Protein AF-A0A2Z6USP4-F1 (afdb_monomer)

Secondary structure (DSSP, 8-state):
------HHHHHHHHHHHHHTS---S-GGG-SS-HHHHHHHHHHHHHTT--SHHHHHHHHHHH--

Foldseek 3Di:
DDPPDDPVVVVVVLLVVLLPDDDPDDPVPPPDDRSVVVVLVVVQVVVPQPDDVSSVVSCVVPPD

Organism: NCBI:txid1979544

Mean predicted aligned error: 6.11 Å

pLDDT: mean 87.0, std 11.95, range [41.09, 96.69]

Radius of gyration: 14.18 Å; Cα contacts (8 Å, |Δi|>4): 27; chains: 1; bounding box: 47×28×24 Å

Sequence (64 aa):
MISDRQPFKYMLSLIEKLKQVKDFRKDKGKRHPLWIVLVVIILGTMLGYSGYRKLGEFAKNNLP

InterPro domains:
  IPR032806 H repeat-associated protein, N-terminal [PF13808] (16-62)

Structure (mmCIF, N/CA/C/O backbone):
data_AF-A0A2Z6USP4-F1
#
_entry.id   AF-A0A2Z6USP4-F1
#
loop_
_atom_site.group_PDB
_atom_site.id
_atom_site.type_symbol
_atom_site.label_atom_id
_atom_site.label_alt_id
_atom_site.label_comp_id
_atom_site.label_asym_id
_atom_site.label_entity_id
_atom_site.label_seq_id
_atom_site.pdbx_PDB_ins_code
_atom_site.Cartn_x
_atom_site.Cartn_y
_atom_site.Cartn_z
_atom_site.occupancy
_atom_site.B_iso_or_equiv
_atom_site.auth_seq_id
_atom_site.auth_comp_id
_atom_site.auth_asym_id
_atom_site.auth_atom_id
_atom_site.pdbx_PDB_model_num
ATOM 1 N N . MET A 1 1 ? 29.641 17.395 -0.157 1.00 41.09 1 MET A N 1
ATOM 2 C CA . MET A 1 1 ? 28.888 17.059 1.070 1.00 41.09 1 MET A CA 1
ATOM 3 C C . MET A 1 1 ? 27.689 16.232 0.646 1.00 41.09 1 MET A C 1
ATOM 5 O O . MET A 1 1 ? 26.646 16.768 0.303 1.00 41.09 1 MET A O 1
ATOM 9 N N . ILE A 1 2 ? 27.909 14.929 0.503 1.00 50.66 2 ILE A N 1
ATOM 10 C CA . ILE A 1 2 ? 26.915 13.996 -0.012 1.00 50.66 2 ILE A CA 1
ATOM 11 C C . ILE A 1 2 ? 26.070 13.581 1.191 1.00 50.66 2 ILE A C 1
ATOM 13 O O . ILE A 1 2 ? 26.499 12.776 2.012 1.00 50.66 2 ILE A O 1
ATOM 17 N N . SER A 1 3 ? 24.892 14.193 1.334 1.00 55.50 3 SER A N 1
ATOM 18 C CA . SER A 1 3 ? 23.839 13.742 2.251 1.00 55.50 3 SER A CA 1
ATOM 19 C C . SER A 1 3 ? 23.183 12.475 1.685 1.00 55.50 3 SER A C 1
ATOM 21 O O . SER A 1 3 ? 21.968 12.374 1.546 1.00 55.50 3 SER A O 1
ATOM 23 N N . ASP A 1 4 ? 24.013 11.502 1.314 1.00 66.88 4 ASP A N 1
ATOM 24 C CA . ASP A 1 4 ? 23.555 10.145 1.115 1.00 66.88 4 ASP A CA 1
ATOM 25 C C . ASP A 1 4 ? 23.179 9.597 2.483 1.00 66.88 4 ASP A C 1
ATOM 27 O O . ASP A 1 4 ? 23.893 9.766 3.472 1.00 66.88 4 ASP A O 1
ATOM 31 N N . ARG A 1 5 ? 22.073 8.857 2.486 1.00 62.22 5 ARG A N 1
ATOM 32 C CA . ARG A 1 5 ? 21.513 8.094 3.606 1.00 62.22 5 ARG A CA 1
ATOM 33 C C . ARG A 1 5 ? 20.647 8.903 4.562 1.00 62.22 5 ARG A C 1
ATOM 35 O O . ARG A 1 5 ? 21.046 9.182 5.682 1.00 62.22 5 ARG A O 1
ATOM 42 N N . GLN A 1 6 ? 19.392 9.108 4.167 1.00 63.50 6 GLN A N 1
ATOM 43 C CA . GLN A 1 6 ? 18.265 8.480 4.875 1.00 63.50 6 GLN A CA 1
ATOM 44 C C . GLN A 1 6 ? 17.035 8.366 3.933 1.00 63.50 6 GLN A C 1
ATOM 46 O O . GLN A 1 6 ? 15.999 8.974 4.208 1.00 63.50 6 GLN A O 1
ATOM 51 N N . PRO A 1 7 ? 17.079 7.598 2.825 1.00 63.41 7 PRO A N 1
ATOM 52 C CA . PRO A 1 7 ? 15.869 7.335 2.027 1.00 63.41 7 PRO A CA 1
ATOM 53 C C . PRO A 1 7 ? 14.735 6.759 2.898 1.00 63.41 7 PRO A C 1
ATOM 55 O O . PRO A 1 7 ? 13.568 7.109 2.732 1.00 63.41 7 PRO A O 1
ATOM 58 N N . PHE A 1 8 ? 15.097 5.983 3.923 1.00 73.94 8 PHE A N 1
ATOM 59 C CA . PHE A 1 8 ? 14.193 5.500 4.965 1.00 73.94 8 PHE A CA 1
ATOM 60 C C . PHE A 1 8 ? 13.484 6.615 5.742 1.00 73.94 8 PHE A C 1
ATOM 62 O O . PHE A 1 8 ? 12.294 6.488 6.007 1.00 73.94 8 PHE A O 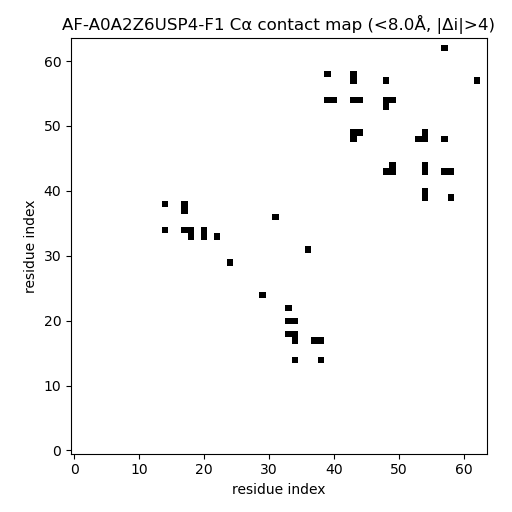1
ATOM 69 N N . LYS A 1 9 ? 14.149 7.737 6.049 1.00 79.31 9 LYS A N 1
ATOM 70 C CA . LYS A 1 9 ? 13.524 8.877 6.743 1.00 79.31 9 LYS A CA 1
ATOM 71 C C . LYS A 1 9 ? 12.414 9.505 5.902 1.00 79.31 9 LYS A C 1
ATOM 73 O O . LYS A 1 9 ? 11.341 9.790 6.425 1.00 79.31 9 LYS A O 1
ATOM 78 N N . TYR A 1 10 ? 12.646 9.685 4.603 1.00 82.12 10 TYR A N 1
ATOM 79 C CA . TYR A 1 10 ? 11.629 10.232 3.701 1.00 82.12 10 TYR A CA 1
ATOM 80 C C . TYR A 1 10 ? 10.479 9.249 3.466 1.00 82.12 10 TYR A C 1
ATOM 82 O O . TYR A 1 10 ? 9.322 9.662 3.473 1.00 82.12 10 TYR A O 1
ATOM 90 N N . MET A 1 11 ? 10.771 7.949 3.338 1.00 81.44 11 MET A N 1
ATOM 91 C CA . MET A 1 11 ? 9.735 6.915 3.237 1.00 81.44 11 MET A CA 1
ATOM 92 C C . MET A 1 11 ? 8.848 6.860 4.486 1.00 81.44 11 MET A C 1
ATOM 94 O O . MET A 1 11 ? 7.624 6.828 4.364 1.00 81.44 11 MET A O 1
ATOM 98 N N . LEU A 1 12 ? 9.442 6.901 5.682 1.00 85.69 12 LEU A N 1
ATOM 99 C CA . LEU A 1 12 ? 8.691 6.935 6.939 1.00 85.69 12 LEU A CA 1
ATOM 100 C C . LEU A 1 12 ? 7.826 8.196 7.033 1.00 85.69 12 LEU A C 1
ATOM 102 O O . LEU A 1 12 ? 6.638 8.092 7.328 1.00 85.69 12 LEU A O 1
ATOM 106 N N . SER A 1 13 ? 8.380 9.358 6.675 1.00 91.00 13 SER A N 1
ATOM 107 C CA . SER A 1 13 ? 7.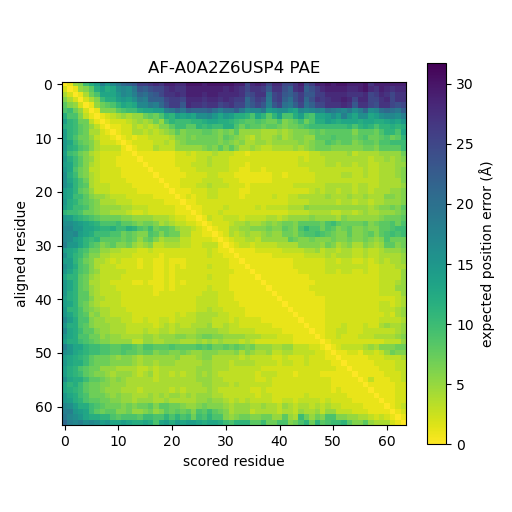630 10.617 6.639 1.00 91.00 13 SER A CA 1
ATOM 108 C C . SER A 1 13 ? 6.447 10.564 5.666 1.00 91.00 13 SER A C 1
ATOM 110 O O . SER A 1 13 ? 5.349 11.008 6.000 1.00 91.00 13 SER A O 1
ATOM 112 N N . LEU A 1 14 ? 6.622 9.966 4.483 1.00 91.44 14 LEU A N 1
ATOM 113 C CA . LEU A 1 14 ? 5.532 9.782 3.526 1.00 91.44 14 LEU A CA 1
ATOM 114 C C . LEU A 1 14 ? 4.428 8.888 4.103 1.00 91.44 14 LEU A C 1
ATOM 116 O O . LEU A 1 14 ? 3.255 9.249 4.042 1.00 91.44 14 LEU A O 1
ATOM 120 N N . ILE A 1 15 ? 4.785 7.748 4.700 1.00 93.94 15 ILE A N 1
ATOM 121 C CA . ILE A 1 15 ? 3.812 6.836 5.318 1.00 93.94 15 ILE A CA 1
ATOM 122 C C . ILE A 1 15 ? 3.047 7.539 6.446 1.00 93.94 15 ILE A C 1
ATOM 124 O O . ILE A 1 15 ? 1.828 7.394 6.539 1.00 93.94 15 ILE A O 1
ATOM 128 N N . GLU A 1 16 ? 3.725 8.323 7.284 1.00 95.50 16 GLU A N 1
ATOM 129 C CA . GLU A 1 16 ? 3.088 9.115 8.342 1.00 95.50 16 GLU A CA 1
ATOM 130 C C . GLU A 1 16 ? 2.070 10.107 7.778 1.00 95.50 16 GLU A C 1
ATOM 132 O O . GLU A 1 16 ? 0.953 10.197 8.288 1.00 95.50 16 GLU A O 1
ATOM 137 N N . LYS A 1 17 ? 2.410 10.804 6.688 1.00 95.25 17 LYS A N 1
ATOM 138 C CA . LYS A 1 17 ? 1.476 11.708 6.005 1.00 95.25 17 LYS A CA 1
ATOM 139 C C . LYS A 1 17 ? 0.290 10.958 5.405 1.00 95.25 17 LYS A C 1
ATOM 141 O O . LYS A 1 17 ? -0.843 11.404 5.554 1.00 95.25 17 LYS A O 1
ATOM 146 N N . LEU A 1 18 ? 0.512 9.794 4.796 1.00 96.12 18 LEU A N 1
ATOM 147 C CA . LEU A 1 18 ? -0.568 8.974 4.235 1.00 96.12 18 LEU A CA 1
ATOM 148 C C . LEU A 1 18 ? -1.511 8.428 5.316 1.00 96.12 18 LEU A C 1
ATOM 150 O O . LEU A 1 18 ? -2.712 8.330 5.079 1.00 96.12 18 LEU A O 1
ATOM 154 N N . LYS A 1 19 ? -1.004 8.119 6.516 1.00 96.00 19 LYS A N 1
ATOM 155 C CA . LYS A 1 19 ? -1.830 7.711 7.667 1.00 96.00 19 LYS A CA 1
ATOM 156 C C . LYS A 1 19 ? -2.754 8.824 8.176 1.00 96.00 19 LYS A C 1
ATOM 158 O O . LYS A 1 19 ? -3.777 8.511 8.775 1.00 96.00 19 LYS A O 1
ATOM 163 N N . GLN A 1 20 ? -2.424 10.096 7.935 1.00 96.69 20 GLN A N 1
ATOM 164 C CA . GLN A 1 20 ? -3.267 11.245 8.300 1.00 96.69 20 GLN A CA 1
ATOM 165 C C . GLN A 1 20 ? -4.429 11.465 7.316 1.00 96.69 20 GLN A C 1
ATOM 167 O O . GLN A 1 20 ? -5.346 12.233 7.608 1.00 96.69 20 GLN A O 1
ATOM 172 N N . VAL A 1 21 ? -4.418 10.799 6.155 1.00 95.94 21 VAL A N 1
ATOM 173 C CA . VAL A 1 21 ? -5.485 10.918 5.156 1.00 95.94 21 VAL A CA 1
ATOM 174 C C . VAL A 1 21 ? -6.752 10.236 5.669 1.00 95.94 21 VAL A C 1
ATOM 176 O O . VAL A 1 21 ? -6.774 9.031 5.928 1.00 95.94 21 VAL A O 1
ATOM 179 N N . LYS A 1 22 ? -7.835 11.011 5.781 1.00 95.38 22 LYS A N 1
ATOM 180 C CA . LYS A 1 22 ? -9.151 10.510 6.193 1.00 95.38 22 LYS A CA 1
ATOM 181 C C . LYS A 1 22 ? -9.671 9.462 5.204 1.00 95.38 22 LYS A C 1
ATOM 183 O O . LYS A 1 22 ? -9.733 9.708 4.001 1.00 95.38 22 LYS A O 1
ATOM 188 N N . ASP A 1 23 ? -10.103 8.313 5.724 1.00 95.00 23 ASP A N 1
ATOM 189 C CA . ASP A 1 23 ? -10.710 7.249 4.922 1.00 95.00 23 ASP A CA 1
ATOM 190 C C . ASP A 1 23 ? -12.221 7.455 4.770 1.00 95.00 23 ASP A C 1
ATOM 192 O O . ASP A 1 23 ? -12.990 7.264 5.712 1.00 95.00 23 ASP A O 1
ATOM 196 N N . PHE A 1 24 ? -12.645 7.848 3.567 1.00 93.81 24 PHE A N 1
ATOM 197 C CA . PHE A 1 24 ? -14.050 8.082 3.218 1.00 93.81 24 PHE A CA 1
ATOM 198 C C . PHE A 1 24 ? -14.771 6.830 2.699 1.00 93.81 24 PHE A C 1
ATOM 200 O O . PHE A 1 24 ? -15.946 6.898 2.330 1.00 93.81 24 PHE A O 1
ATOM 207 N N . ARG A 1 25 ? -14.092 5.677 2.626 1.00 93.88 25 ARG A N 1
ATOM 208 C CA . ARG A 1 25 ? -14.718 4.438 2.153 1.00 93.88 25 ARG A CA 1
ATOM 209 C C . ARG A 1 25 ? -15.756 3.957 3.167 1.00 93.88 25 ARG A C 1
ATOM 211 O O . ARG A 1 25 ? -15.579 4.085 4.376 1.00 93.88 25 ARG A O 1
ATOM 218 N N . L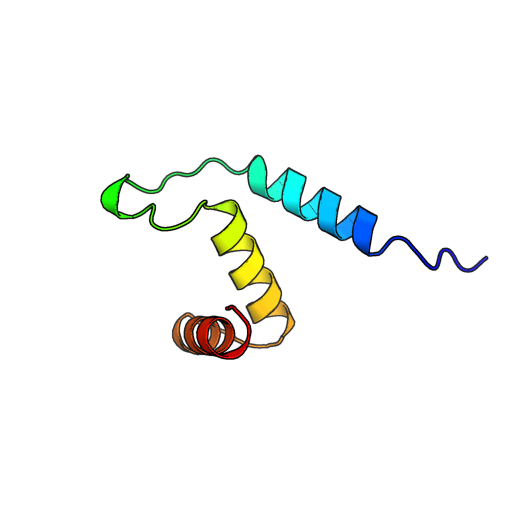YS A 1 26 ? -16.833 3.348 2.672 1.00 93.81 26 LYS A N 1
ATOM 219 C CA . LYS A 1 26 ? -17.783 2.601 3.514 1.00 93.81 26 LYS A CA 1
ATOM 220 C C . LYS A 1 26 ? -17.114 1.332 4.041 1.00 93.81 26 LYS A C 1
ATOM 222 O O . LYS A 1 26 ? -16.216 0.808 3.386 1.00 93.81 26 LYS A O 1
ATOM 227 N N . ASP A 1 27 ? -17.590 0.787 5.158 1.00 88.06 27 ASP A N 1
ATOM 228 C CA . ASP A 1 27 ? -16.950 -0.372 5.805 1.00 88.06 27 ASP A CA 1
ATOM 229 C C . ASP A 1 27 ? -16.851 -1.601 4.892 1.00 88.06 27 ASP A C 1
ATOM 231 O O . ASP A 1 27 ? -15.816 -2.258 4.849 1.00 88.06 27 ASP A O 1
ATOM 235 N N . LYS A 1 28 ? -17.850 -1.827 4.028 1.00 85.44 28 LYS A N 1
ATOM 236 C CA . LYS A 1 28 ? -17.813 -2.886 2.999 1.00 85.44 28 LYS A CA 1
ATOM 237 C C . LYS A 1 28 ? -16.670 -2.735 1.975 1.00 85.44 28 LYS A C 1
ATOM 239 O O . LYS A 1 28 ? -16.342 -3.692 1.280 1.00 85.44 28 LYS A O 1
ATOM 244 N N . GLY A 1 29 ? -16.073 -1.547 1.858 1.00 82.94 29 GLY A N 1
ATOM 245 C CA . GLY A 1 29 ? -14.940 -1.238 0.979 1.00 82.94 29 GLY A CA 1
ATOM 246 C C . GLY A 1 29 ? -13.578 -1.205 1.685 1.00 82.94 29 GLY A C 1
ATOM 247 O O . GLY A 1 29 ? -12.561 -0.969 1.029 1.00 82.94 29 GLY A O 1
ATOM 248 N N . LYS A 1 30 ? -13.527 -1.437 3.004 1.00 89.25 30 LYS A N 1
ATOM 249 C CA . LYS A 1 30 ? -12.299 -1.384 3.810 1.00 89.25 30 LYS A CA 1
ATOM 250 C C . LYS A 1 30 ? -11.688 -2.777 3.994 1.00 89.25 30 LYS A C 1
ATOM 252 O O . LYS A 1 30 ? -11.684 -3.323 5.087 1.00 89.25 30 LYS A O 1
ATOM 257 N N . ARG A 1 31 ? -11.146 -3.354 2.916 1.00 89.88 31 ARG A N 1
ATOM 258 C CA . ARG A 1 31 ? -10.370 -4.615 2.997 1.00 89.88 31 ARG A CA 1
ATOM 259 C C . ARG A 1 31 ? -8.960 -4.405 3.556 1.00 89.88 31 ARG A C 1
ATOM 261 O O . ARG A 1 31 ? -8.457 -5.231 4.302 1.00 89.88 31 ARG A O 1
ATOM 268 N N . HIS A 1 32 ? -8.352 -3.272 3.205 1.00 90.75 32 HIS A N 1
ATOM 269 C CA . HIS A 1 32 ? -7.036 -2.842 3.677 1.00 90.75 32 HIS A CA 1
ATOM 270 C C . HIS A 1 32 ? -7.099 -1.374 4.120 1.00 90.75 32 HIS A C 1
ATOM 272 O O . HIS A 1 32 ? -7.886 -0.618 3.530 1.00 90.75 32 HIS A O 1
ATOM 278 N N . PRO A 1 33 ? -6.280 -0.938 5.097 1.00 93.06 33 PRO A N 1
ATOM 279 C CA . PRO A 1 33 ? -6.137 0.469 5.471 1.00 93.06 33 PRO A CA 1
ATOM 280 C C . PRO A 1 33 ? -5.868 1.373 4.262 1.00 93.06 33 PRO A C 1
ATOM 282 O O . PRO A 1 33 ? -5.109 0.998 3.367 1.00 93.06 33 PRO A O 1
ATOM 285 N N . LEU A 1 34 ? -6.467 2.570 4.232 1.00 95.12 34 LEU A N 1
ATOM 286 C CA . LEU A 1 34 ? -6.367 3.470 3.074 1.00 95.12 34 LEU A CA 1
ATOM 287 C C . LEU A 1 34 ? -4.915 3.812 2.731 1.00 95.12 34 LEU A C 1
ATOM 289 O O . LEU A 1 34 ? -4.536 3.767 1.566 1.00 95.12 34 LEU A O 1
ATOM 293 N N . TRP A 1 35 ? -4.094 4.097 3.741 1.00 95.06 35 TRP A N 1
ATOM 294 C CA . TRP A 1 35 ? -2.697 4.468 3.535 1.00 95.06 35 TRP A CA 1
ATOM 295 C C . TRP A 1 35 ? -1.899 3.382 2.792 1.00 95.06 35 TRP A C 1
ATOM 297 O O . TRP A 1 35 ? -1.060 3.725 1.970 1.00 95.06 35 TRP A O 1
ATOM 307 N N . ILE A 1 36 ? -2.200 2.090 2.998 1.00 93.38 36 ILE A N 1
ATOM 308 C CA . ILE A 1 36 ? -1.552 0.987 2.264 1.00 93.38 36 ILE A CA 1
ATOM 309 C C . ILE A 1 36 ? -1.938 1.042 0.788 1.00 93.38 36 ILE A C 1
ATOM 311 O O . ILE A 1 36 ? -1.078 0.961 -0.084 1.00 93.38 36 ILE A O 1
ATOM 315 N N . VAL A 1 37 ? -3.229 1.229 0.504 1.00 93.50 37 VAL A N 1
ATOM 316 C CA . 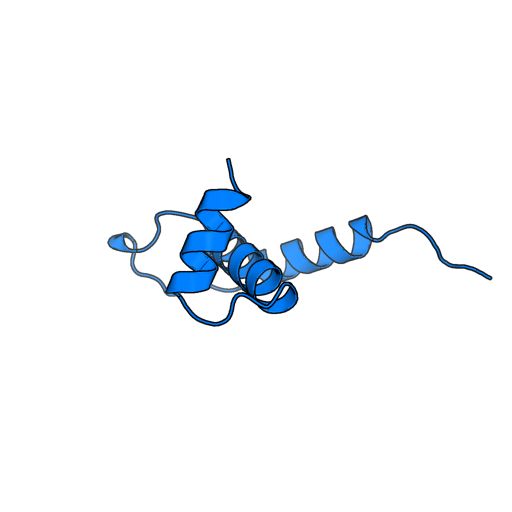VAL A 1 37 ? -3.732 1.353 -0.871 1.00 93.50 37 VAL A CA 1
ATOM 317 C C . VAL A 1 37 ? -3.062 2.533 -1.580 1.00 93.50 37 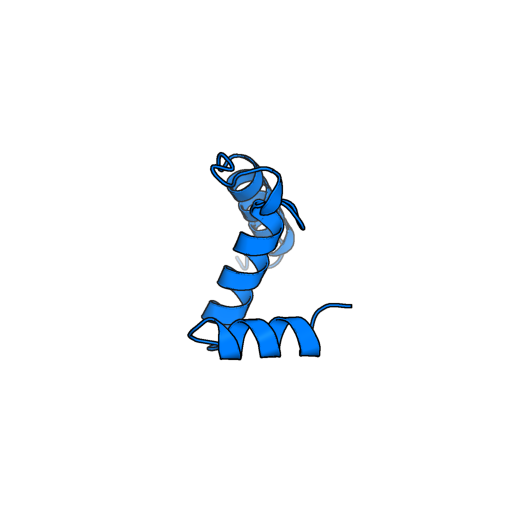VAL A C 1
ATOM 319 O O . VAL A 1 37 ? -2.640 2.399 -2.725 1.00 93.50 37 VAL A O 1
ATOM 322 N N . LEU A 1 38 ? -2.903 3.665 -0.888 1.00 94.62 38 LEU A N 1
ATOM 323 C CA . LEU A 1 38 ? -2.217 4.841 -1.425 1.00 94.62 38 LEU A CA 1
ATOM 324 C C . LEU A 1 38 ? -0.733 4.570 -1.703 1.00 94.62 38 LEU A C 1
ATOM 326 O O . LEU A 1 38 ? -0.258 4.941 -2.772 1.00 94.62 38 LEU A O 1
ATOM 330 N N . VAL A 1 39 ? -0.019 3.883 -0.802 1.00 94.06 39 VAL A N 1
ATOM 331 C CA . VAL A 1 39 ? 1.383 3.482 -1.031 1.00 94.06 39 VAL A CA 1
ATOM 332 C C . VAL A 1 39 ? 1.505 2.614 -2.284 1.00 94.06 39 VAL A C 1
ATOM 334 O O . VAL A 1 39 ? 2.346 2.895 -3.132 1.00 94.06 39 VAL A O 1
ATOM 337 N N . VAL A 1 40 ? 0.648 1.602 -2.446 1.00 93.12 40 VAL A N 1
ATOM 338 C CA . VAL A 1 40 ? 0.669 0.714 -3.623 1.00 93.12 40 VAL A CA 1
ATOM 339 C C . VAL A 1 40 ? 0.409 1.489 -4.914 1.00 93.12 40 VAL A C 1
ATOM 341 O O . VAL A 1 40 ? 1.097 1.262 -5.907 1.00 93.12 40 VAL A O 1
ATOM 344 N N . ILE A 1 41 ? -0.546 2.425 -4.903 1.00 93.75 41 ILE A N 1
ATOM 345 C CA . ILE A 1 41 ? -0.831 3.276 -6.064 1.00 93.75 41 ILE A CA 1
ATOM 346 C C . ILE A 1 41 ? 0.383 4.141 -6.401 1.00 93.75 41 ILE A C 1
ATOM 348 O O . ILE A 1 41 ? 0.773 4.170 -7.560 1.00 93.75 41 ILE A O 1
ATOM 352 N N . ILE A 1 42 ? 0.991 4.809 -5.416 1.00 93.69 42 ILE A N 1
ATOM 353 C CA . ILE A 1 42 ? 2.162 5.676 -5.626 1.00 93.69 42 ILE A CA 1
ATOM 354 C C . ILE A 1 42 ? 3.344 4.873 -6.180 1.00 93.69 42 ILE A C 1
ATOM 356 O O . ILE A 1 42 ? 3.958 5.282 -7.159 1.00 93.69 42 ILE A O 1
ATOM 360 N N . LEU A 1 43 ? 3.650 3.714 -5.594 1.00 92.62 43 LEU A N 1
ATOM 361 C CA . LEU A 1 43 ? 4.743 2.863 -6.067 1.00 92.62 43 LEU A CA 1
ATOM 362 C C . LEU A 1 43 ? 4.479 2.350 -7.484 1.00 92.62 43 LEU A C 1
ATOM 364 O O . LEU A 1 43 ? 5.344 2.449 -8.350 1.00 92.62 43 LEU A O 1
ATOM 368 N N . GLY A 1 44 ? 3.270 1.851 -7.739 1.00 93.56 44 GLY A N 1
ATOM 369 C CA . GLY A 1 44 ? 2.893 1.359 -9.056 1.00 93.56 44 GLY A CA 1
ATOM 370 C C . GLY A 1 44 ? 2.938 2.459 -10.119 1.00 93.56 44 GLY A C 1
ATOM 371 O O . GLY A 1 44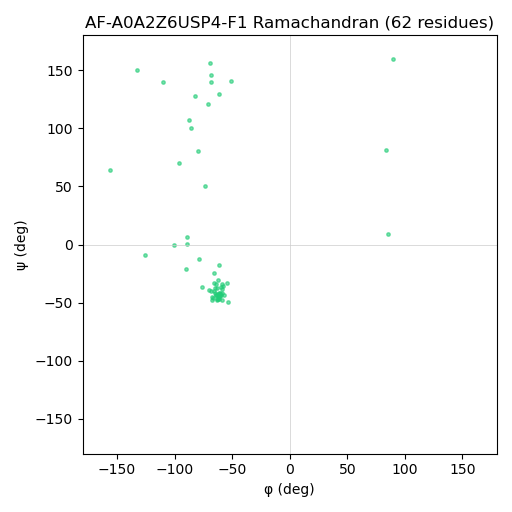 ? 3.479 2.233 -11.200 1.00 93.56 44 GLY A O 1
ATOM 372 N N . THR A 1 45 ? 2.452 3.669 -9.823 1.00 94.25 45 THR A N 1
ATOM 373 C CA . THR A 1 45 ? 2.503 4.787 -10.778 1.00 94.25 45 THR A CA 1
ATOM 374 C C . THR A 1 45 ? 3.926 5.276 -11.023 1.00 94.25 45 THR A C 1
ATOM 376 O O . THR A 1 45 ? 4.269 5.520 -12.178 1.00 94.25 45 THR A O 1
ATOM 379 N N . MET A 1 46 ? 4.773 5.352 -9.991 1.00 91.88 46 MET A N 1
ATOM 380 C CA . MET A 1 46 ? 6.195 5.692 -10.141 1.00 91.88 46 MET A CA 1
ATOM 381 C C . MET A 1 46 ? 6.956 4.670 -10.995 1.00 91.88 46 MET A C 1
ATOM 383 O O . MET A 1 46 ? 7.892 5.038 -11.697 1.00 91.88 46 MET A O 1
ATOM 387 N N . LEU A 1 47 ? 6.532 3.403 -10.975 1.00 91.69 47 LEU A N 1
ATOM 388 C CA . LEU A 1 47 ? 7.091 2.321 -11.791 1.00 91.69 47 LEU A CA 1
ATOM 389 C C . LEU A 1 47 ? 6.418 2.174 -13.170 1.00 91.69 47 LEU A C 1
ATOM 391 O O . LEU A 1 47 ? 6.715 1.232 -13.900 1.00 91.69 47 LEU A O 1
ATOM 395 N N . GLY A 1 48 ? 5.512 3.083 -13.547 1.00 92.81 48 GLY A N 1
ATOM 396 C CA . GLY A 1 48 ? 4.874 3.097 -14.869 1.00 92.81 48 GLY A CA 1
ATOM 397 C C . GLY A 1 48 ? 3.636 2.198 -15.020 1.00 92.81 48 GLY A C 1
ATOM 398 O O . GLY A 1 48 ? 3.098 2.056 -16.122 1.00 92.81 48 GLY A O 1
ATOM 399 N N . TYR A 1 49 ? 3.122 1.619 -13.932 1.00 93.00 49 TYR A N 1
ATOM 400 C CA . TYR A 1 49 ? 1.865 0.867 -13.931 1.00 93.00 49 TYR A CA 1
ATOM 401 C C . TYR A 1 49 ? 0.666 1.825 -13.889 1.00 93.00 49 TYR A C 1
ATOM 403 O O . TYR A 1 49 ? 0.065 2.076 -12.847 1.00 93.00 49 TYR A O 1
ATOM 411 N N . SER A 1 50 ? 0.303 2.382 -15.045 1.00 89.31 50 SER A N 1
ATOM 412 C CA . SER A 1 50 ? -0.843 3.290 -15.168 1.00 89.31 50 SER A CA 1
ATOM 413 C C . SER A 1 50 ? -2.176 2.540 -15.289 1.00 89.31 50 SER A C 1
ATOM 415 O O . SER A 1 50 ? -2.357 1.694 -16.167 1.00 89.31 50 SER A O 1
ATOM 417 N N . GLY A 1 51 ? -3.141 2.905 -14.444 1.00 89.56 51 GLY A N 1
ATOM 418 C CA . GLY A 1 51 ? -4.504 2.367 -14.461 1.00 89.56 51 GLY A CA 1
ATOM 419 C C . GLY A 1 51 ? -4.700 1.116 -13.596 1.00 89.56 51 GLY A C 1
ATOM 420 O O . GLY A 1 51 ? -3.760 0.398 -13.260 1.00 89.56 51 GLY A O 1
ATOM 421 N N . TYR A 1 52 ? -5.957 0.836 -13.240 1.00 90.06 52 TYR A N 1
ATOM 422 C CA . TYR A 1 52 ? -6.308 -0.185 -12.242 1.00 90.06 52 TYR A CA 1
ATOM 423 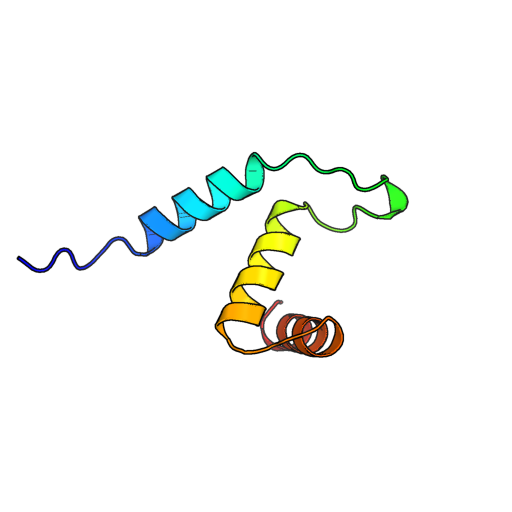C C . TYR A 1 52 ? -5.835 -1.601 -12.586 1.00 90.06 52 TYR A C 1
ATOM 425 O O . TYR A 1 52 ? -5.430 -2.338 -11.693 1.00 90.06 52 TYR A O 1
ATOM 433 N N . ARG A 1 53 ? -5.858 -1.988 -13.869 1.00 91.44 53 ARG A N 1
ATOM 434 C CA . ARG A 1 53 ? -5.433 -3.331 -14.295 1.00 91.44 53 ARG A CA 1
ATOM 435 C C . ARG A 1 53 ? -3.934 -3.537 -14.095 1.00 91.44 53 ARG A C 1
ATOM 437 O O . ARG A 1 53 ? -3.544 -4.533 -13.498 1.00 91.44 53 ARG A O 1
ATOM 444 N N . LYS A 1 54 ? -3.122 -2.572 -14.539 1.00 92.62 54 LYS A N 1
ATOM 445 C CA . LYS A 1 54 ? -1.665 -2.602 -14.371 1.00 92.62 54 LYS A CA 1
ATOM 446 C C . LYS A 1 54 ? -1.278 -2.504 -12.896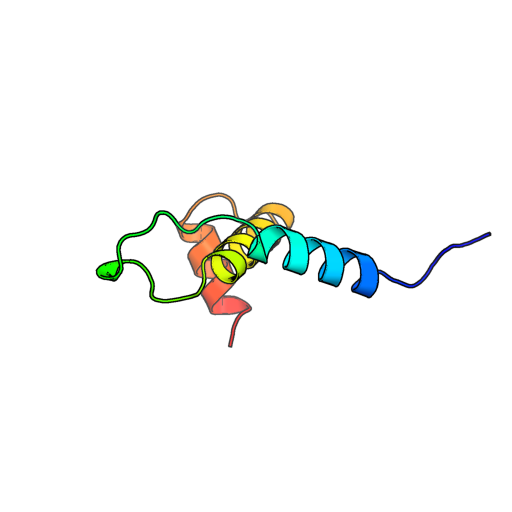 1.00 92.62 54 LYS A C 1
ATOM 448 O O . LYS A 1 54 ? -0.415 -3.242 -12.452 1.00 92.62 54 LYS A O 1
ATOM 453 N N . LEU A 1 55 ? -1.962 -1.672 -12.110 1.00 92.69 55 LEU A N 1
ATOM 454 C CA . LEU A 1 55 ? -1.756 -1.627 -10.657 1.00 92.69 55 LEU A CA 1
ATOM 455 C C . LEU A 1 55 ? -2.124 -2.950 -9.970 1.00 92.69 55 LEU A C 1
ATOM 457 O O . LEU A 1 55 ? -1.438 -3.376 -9.045 1.00 92.69 55 LEU A O 1
ATOM 461 N N . GLY A 1 56 ? -3.182 -3.620 -10.431 1.00 90.75 56 GLY A N 1
ATOM 462 C CA . GLY A 1 56 ? -3.545 -4.952 -9.955 1.00 90.75 56 GLY A CA 1
ATOM 463 C C . GLY A 1 56 ? -2.494 -6.010 -10.299 1.00 90.75 56 GLY A C 1
ATOM 464 O O . GLY A 1 56 ? -2.225 -6.884 -9.484 1.00 90.75 56 GLY A O 1
ATOM 465 N N . GLU A 1 57 ? -1.880 -5.921 -11.478 1.00 92.19 57 GLU A N 1
ATOM 466 C CA . GLU A 1 57 ? -0.758 -6.774 -11.885 1.00 92.19 57 GLU A CA 1
ATOM 467 C C . GLU A 1 57 ? 0.502 -6.494 -11.056 1.00 92.19 57 GLU A C 1
ATOM 469 O O . GLU A 1 57 ? 1.101 -7.422 -10.521 1.00 92.19 57 GLU A O 1
ATOM 474 N N . PHE A 1 58 ? 0.842 -5.220 -10.846 1.00 92.12 58 PHE A N 1
ATOM 475 C CA . PHE A 1 58 ? 1.924 -4.812 -9.951 1.00 92.12 58 PHE A CA 1
ATOM 476 C C . PHE A 1 58 ? 1.755 -5.408 -8.551 1.00 92.12 58 PHE A C 1
ATOM 478 O O . PHE A 1 58 ? 2.687 -6.021 -8.032 1.00 92.12 58 PHE A O 1
ATOM 485 N N . ALA A 1 59 ? 0.559 -5.267 -7.969 1.00 90.44 59 ALA A N 1
ATOM 486 C CA . ALA A 1 59 ? 0.250 -5.788 -6.645 1.00 90.44 59 ALA A CA 1
ATOM 487 C C . ALA A 1 59 ? 0.406 -7.314 -6.581 1.00 90.44 59 ALA A C 1
ATOM 489 O O . ALA A 1 59 ? 1.017 -7.813 -5.648 1.00 90.44 59 ALA A O 1
ATOM 490 N N . LYS A 1 60 ? -0.082 -8.049 -7.588 1.00 90.56 60 LYS A N 1
ATOM 491 C CA . LYS A 1 60 ? 0.063 -9.514 -7.652 1.00 90.56 60 LYS A CA 1
ATOM 492 C C . LYS A 1 60 ? 1.514 -9.980 -7.780 1.00 90.56 60 LYS A C 1
ATOM 494 O O . LYS A 1 60 ? 1.841 -11.045 -7.278 1.00 90.56 60 LYS A O 1
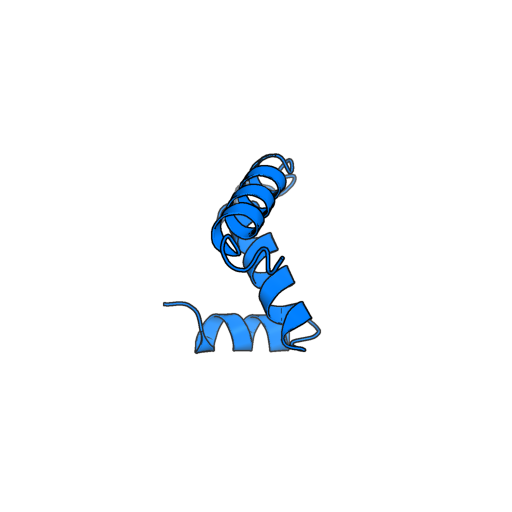ATOM 499 N N . ASN A 1 61 ? 2.354 -9.213 -8.473 1.00 89.88 61 ASN A N 1
ATOM 500 C CA . ASN A 1 61 ? 3.720 -9.626 -8.795 1.00 89.88 61 ASN A CA 1
ATOM 501 C C . ASN A 1 61 ? 4.754 -9.206 -7.735 1.00 89.88 61 ASN A C 1
ATOM 503 O O . ASN A 1 61 ? 5.844 -9.767 -7.711 1.00 89.88 61 ASN A O 1
ATOM 507 N N . ASN A 1 62 ? 4.452 -8.201 -6.902 1.00 85.88 62 ASN A N 1
ATOM 508 C CA . ASN A 1 62 ? 5.434 -7.577 -6.000 1.00 85.88 62 ASN A CA 1
ATOM 509 C C . ASN A 1 62 ? 5.007 -7.545 -4.527 1.00 85.88 62 ASN A C 1
ATOM 511 O O . ASN A 1 62 ? 5.813 -7.156 -3.681 1.00 85.88 62 ASN A O 1
ATOM 515 N N . LEU A 1 63 ? 3.759 -7.895 -4.206 1.00 78.94 63 LEU A N 1
ATOM 516 C CA . LEU A 1 63 ? 3.274 -7.954 -2.829 1.00 78.94 63 LEU A CA 1
ATOM 517 C C . LEU A 1 63 ? 3.033 -9.422 -2.437 1.00 78.94 63 LEU A C 1
ATOM 519 O O . LEU A 1 63 ? 2.569 -10.187 -3.284 1.00 78.94 63 LEU A O 1
ATOM 523 N N . PRO A 1 64 ? 3.381 -9.811 -1.197 1.00 66.38 64 PRO A N 1
ATOM 524 C CA . PRO A 1 64 ? 3.202 -11.171 -0.694 1.00 66.38 64 PRO A CA 1
ATOM 525 C C . PRO A 1 64 ? 1.728 -11.561 -0.521 1.00 66.38 64 PRO A C 1
ATOM 527 O O . PRO A 1 64 ? 0.886 -10.656 -0.298 1.00 66.38 64 PRO A O 1
#

Solvent-accessible surface area (backbone atoms only — not comparable to full-atom values): 4014 Å² total; per-residue (Å²): 135,80,85,73,84,54,70,65,58,56,51,52,51,51,52,56,56,38,62,68,56,83,74,85,68,56,75,97,69,58,88,61,63,62,40,58,57,51,50,52,50,52,54,26,46,77,72,66,30,70,57,71,69,41,34,51,50,47,46,68,76,75,49,135